Protein AF-A0A6V7VAP9-F1 (afdb_monomer)

pLDDT: mean 76.38, std 19.92, range [35.0, 96.62]

Nearest PDB structures (foldseek):
  7ov3-assembly1_A  TM=8.153E-01  e=9.912E-05  Sus scrofa
  8gh9-assembly1_C  TM=1.975E-01  e=3.359E-01  Homo sapiens
  6fqm-assembly1_D  TM=2.575E-01  e=1.112E+00  Staphylococcus aureus subsp. aureus N315
  8trc-assembly1_B  TM=2.349E-01  e=4.737E+00  Rattus norvegicus

Solvent-accessible surface area (backbone atoms only — not comparable to full-atom values): 9414 Å² total; per-residue (Å²): 133,91,82,64,96,55,54,70,58,54,51,49,53,50,48,51,49,51,53,50,50,49,52,50,54,51,51,58,71,65,63,83,68,85,91,71,86,81,81,86,83,80,88,80,84,86,69,96,69,88,44,59,47,82,47,58,72,58,18,39,33,61,42,57,49,99,88,67,46,79,75,47,62,34,51,31,74,66,46,41,53,50,35,53,50,52,57,59,36,54,70,68,35,67,56,99,85,41,65,34,64,59,68,34,33,42,34,66,12,25,68,30,38,70,84,28,81,48,91,89,49,37,71,58,47,44,49,41,24,49,43,65,43,46,58,86,63,84,60,46,37,46,35,44,56,23,79,42,32,78,88,59,85,57,78,50,78,97

Mean predicted aligned error: 12.19 Å

Secondary structure (DSSP, 8-state):
----TTHHHHHHHHHHHHHHHHHHHHHHHS-SS-S---------SS-S---EEEE-----EEEE-TTS-EEEEE--HHHHHHHHHHHHHTTT-EETTEEP---EEEE-S--STTT---TTTHHHHIIIIIIHHHTTS--EEEE---GGGTT-----B-

Sequence (158 aa):
MLYYPNWHVVAKYLFKLVLFATMIALTSSFYQDNGNRVHFTYDYEDSTSLDFYLVGDIGGMEILDEQKNPINHAPSKGQMMVAERMKELIGNTKLFGEKFFPEFVLSLGDNFYDSGISLKDADERFLKTFYKAYGGIGLQWITLAGNSLLNIMYIVTI

Radius of gyration: 18.88 Å; Cα contacts (8 Å, |Δi|>4): 195; chains: 1; bounding box: 50×40×45 Å

InterPro domains:
  IPR029052 Metallo-dependent phosphatase-like [G3DSA:3.60.21.10] (45-148)
  IPR029052 Metallo-dependent phosphatase-like [SSF56300] (52-147)

Foldseek 3Di:
DDDDVCVVVVVVVVVVVVVVVVVVVVVVVVVPDDDDDDDDDDDPPPDPDAAEAEEELQAADFDADPVRHGDAGAHHPVLLVVQVVLQCQAQNPDDPNHRHHHQAYEYPENNHPDQADDPVCNVVSCVHRVCVRHVPVPHWYFYFHDPNNVPDTDRDGD

Structure (mmCIF, N/CA/C/O backbone):
data_AF-A0A6V7VAP9-F1
#
_entry.id   AF-A0A6V7VAP9-F1
#
loop_
_atom_site.group_PDB
_atom_site.id
_atom_site.type_symbol
_atom_site.label_atom_id
_atom_site.label_alt_id
_atom_site.label_comp_id
_atom_site.label_asym_id
_atom_site.label_entity_id
_atom_site.label_seq_id
_atom_site.pdbx_PDB_ins_code
_atom_site.Cartn_x
_atom_site.Cartn_y
_atom_site.Cartn_z
_atom_site.occupancy
_atom_site.B_iso_or_equiv
_atom_site.auth_seq_id
_atom_site.auth_comp_id
_atom_site.auth_asym_id
_atom_site.auth_atom_id
_atom_site.pdbx_PDB_model_num
ATOM 1 N N . MET A 1 1 ? -22.438 30.169 24.813 1.00 40.62 1 MET A N 1
ATOM 2 C CA . MET A 1 1 ? -21.556 29.226 24.095 1.00 40.62 1 MET A CA 1
ATOM 3 C C . MET A 1 1 ? -22.165 27.840 24.270 1.00 40.62 1 MET A C 1
ATOM 5 O O . MET A 1 1 ? -22.176 27.343 25.386 1.00 40.62 1 MET A O 1
ATOM 9 N N . LEU A 1 2 ? -22.823 27.301 23.239 1.00 41.75 2 LEU A N 1
ATOM 10 C CA . LEU A 1 2 ? -23.505 26.002 23.311 1.00 41.75 2 LEU A CA 1
ATOM 11 C C . LEU A 1 2 ? -22.454 24.892 23.218 1.00 41.75 2 LEU A C 1
ATOM 13 O O . LEU A 1 2 ? -21.896 24.651 22.152 1.00 41.75 2 LEU A O 1
ATOM 17 N N . TYR A 1 3 ? -22.151 24.264 24.349 1.00 43.12 3 TYR A N 1
ATOM 18 C CA . TYR A 1 3 ? -21.275 23.101 24.414 1.00 43.12 3 TYR A CA 1
ATOM 19 C C . TYR A 1 3 ? -22.106 21.865 24.060 1.00 43.12 3 TYR A C 1
ATOM 21 O O . TYR A 1 3 ? -23.008 21.499 24.809 1.00 43.12 3 TYR A O 1
ATOM 29 N N . TYR A 1 4 ? -21.846 21.257 22.901 1.00 59.25 4 TYR A N 1
ATOM 30 C CA . TYR A 1 4 ? -22.453 19.984 22.512 1.00 59.25 4 TYR A CA 1
ATOM 31 C C . TYR A 1 4 ? -21.514 18.846 22.938 1.00 59.25 4 TYR A C 1
ATOM 33 O O . TYR A 1 4 ? -20.524 18.594 22.247 1.00 59.25 4 TYR A O 1
ATOM 41 N N . PRO A 1 5 ? -21.798 18.138 24.048 1.00 59.00 5 PRO A N 1
ATOM 42 C CA . PRO A 1 5 ? -20.878 17.151 24.623 1.00 59.00 5 PRO A CA 1
ATOM 43 C C . PRO A 1 5 ? -20.611 15.937 23.715 1.00 59.00 5 PRO A C 1
ATOM 45 O O . PRO A 1 5 ? -19.669 15.195 23.958 1.00 59.00 5 PRO A O 1
ATOM 48 N N . ASN A 1 6 ? -21.382 15.766 22.635 1.00 67.62 6 ASN A N 1
ATOM 49 C CA . ASN A 1 6 ? -21.315 14.604 21.744 1.00 67.62 6 ASN A CA 1
ATOM 50 C C . ASN A 1 6 ? -20.927 14.953 20.296 1.00 67.62 6 ASN A C 1
ATOM 52 O O . ASN A 1 6 ? -21.224 14.189 19.379 1.00 67.62 6 ASN A O 1
ATOM 56 N N . TRP A 1 7 ? -20.276 16.096 20.048 1.00 71.31 7 TRP A N 1
ATOM 57 C CA . TRP A 1 7 ? -19.916 16.504 18.680 1.00 71.31 7 TRP A CA 1
ATOM 58 C C . TRP A 1 7 ? -19.034 15.470 17.957 1.00 71.31 7 TRP A C 1
ATOM 60 O O . TRP A 1 7 ? -19.193 15.265 16.757 1.00 71.31 7 TRP A O 1
ATOM 70 N N . HIS A 1 8 ? -18.181 14.752 18.691 1.00 58.56 8 HIS A N 1
ATOM 71 C CA . HIS A 1 8 ? -17.369 13.652 18.165 1.00 58.56 8 HIS A CA 1
ATOM 72 C C . HIS A 1 8 ? -18.218 12.504 17.598 1.00 58.56 8 HIS A C 1
ATOM 74 O O . HIS A 1 8 ? -17.856 11.899 16.592 1.00 58.56 8 HIS A O 1
ATOM 80 N N . VAL A 1 9 ? -19.373 12.227 18.211 1.00 69.06 9 VAL A N 1
ATOM 81 C CA . VAL A 1 9 ? -20.314 11.192 17.759 1.00 69.06 9 VAL A CA 1
ATOM 82 C C . VAL A 1 9 ? -20.988 11.629 16.459 1.00 69.06 9 VAL A C 1
ATOM 84 O O . VAL A 1 9 ? -21.051 10.861 15.505 1.00 69.06 9 VAL A O 1
ATOM 87 N N . VAL A 1 10 ? -21.428 12.888 16.385 1.00 70.81 10 VAL A N 1
ATOM 88 C CA . VAL A 1 10 ? -22.030 13.457 15.168 1.00 70.81 10 VAL A CA 1
ATOM 89 C C . VAL A 1 10 ? -21.016 13.502 14.026 1.00 70.81 10 VAL A C 1
ATOM 91 O O . VAL A 1 10 ? -21.329 13.070 12.922 1.00 70.81 10 VAL A O 1
ATOM 94 N N . ALA A 1 11 ? -19.787 13.950 14.293 1.00 68.62 11 ALA A N 1
ATOM 95 C CA . ALA A 1 11 ? -18.707 13.962 13.311 1.00 68.62 11 ALA A CA 1
ATOM 96 C C . ALA A 1 11 ? -18.370 12.547 12.814 1.00 68.62 11 ALA A C 1
ATOM 98 O O . ALA A 1 11 ? -18.179 12.360 11.617 1.00 68.62 11 ALA A O 1
ATOM 99 N N . LYS A 1 12 ? -18.376 11.540 13.699 1.00 67.94 12 LYS A N 1
ATOM 100 C CA . LYS A 1 12 ? -18.188 10.126 13.339 1.00 67.94 12 LYS A CA 1
ATOM 101 C C . LYS A 1 12 ? -19.267 9.640 12.375 1.00 67.94 12 LYS A C 1
ATOM 103 O O . LYS A 1 12 ? -18.936 9.076 11.337 1.00 67.94 12 LYS A O 1
ATOM 108 N N . TYR A 1 13 ? -20.543 9.849 12.694 1.00 73.69 13 TYR A N 1
ATOM 109 C CA . TYR A 1 13 ? -21.633 9.404 11.822 1.00 73.69 13 TYR A CA 1
ATOM 110 C C . TYR A 1 13 ? -21.695 10.194 10.518 1.00 73.69 13 TYR A C 1
ATOM 112 O O . TYR A 1 13 ? -21.958 9.605 9.477 1.00 73.69 13 TYR A O 1
ATOM 120 N N . LEU A 1 14 ? -21.388 11.493 10.546 1.00 72.94 14 LEU A N 1
ATOM 121 C CA . LEU A 1 14 ? -21.304 12.310 9.340 1.00 72.94 14 LEU A CA 1
ATOM 122 C C . LEU A 1 14 ? -20.147 11.860 8.446 1.00 72.94 14 LEU A C 1
ATOM 124 O O . LEU A 1 14 ? -20.334 11.728 7.246 1.00 72.94 14 LEU A O 1
ATOM 128 N N . PHE A 1 15 ? -18.977 11.568 9.016 1.00 74.69 15 PHE A N 1
ATOM 129 C CA . PHE A 1 15 ? -17.844 11.039 8.263 1.00 74.69 15 PHE A CA 1
ATOM 130 C C . PHE A 1 15 ? -18.167 9.669 7.668 1.00 74.69 15 PHE A C 1
ATOM 132 O O . PHE A 1 15 ? -17.957 9.474 6.478 1.00 74.69 15 PHE A O 1
ATOM 139 N N . LYS A 1 16 ? -18.769 8.756 8.445 1.00 70.56 16 LYS A N 1
ATOM 140 C CA . LYS A 1 16 ? -19.253 7.462 7.936 1.00 70.56 16 LYS A CA 1
ATOM 141 C C . LYS A 1 16 ? -20.269 7.633 6.810 1.00 70.56 16 LYS A C 1
ATOM 143 O O . LYS A 1 16 ? -20.163 6.951 5.802 1.00 70.56 16 LYS A O 1
ATOM 148 N N . LEU A 1 17 ? -21.216 8.561 6.956 1.00 71.44 17 LEU A N 1
ATOM 149 C CA . LEU A 1 17 ? -22.221 8.861 5.940 1.00 71.44 17 LEU A CA 1
ATOM 150 C C . LEU A 1 17 ? -21.585 9.431 4.673 1.00 71.44 17 LEU A C 1
ATOM 152 O O . LEU A 1 17 ? -21.951 9.016 3.583 1.00 71.44 17 LEU A O 1
ATOM 156 N N . VAL A 1 18 ? -20.638 10.362 4.806 1.00 75.06 18 VAL A N 1
ATOM 157 C CA . VAL A 1 18 ? -19.925 10.953 3.670 1.00 75.06 18 VAL A CA 1
ATOM 158 C C . VAL A 1 18 ? -19.082 9.896 2.972 1.00 75.06 18 VAL A C 1
ATOM 160 O O . VAL A 1 18 ? -19.150 9.818 1.755 1.00 75.06 18 VAL A O 1
ATOM 163 N N . LEU A 1 19 ? -18.357 9.056 3.717 1.00 68.19 19 LEU A N 1
ATOM 164 C CA . LEU A 1 19 ? -17.547 7.967 3.169 1.00 68.19 19 LEU A CA 1
ATOM 165 C C . LEU A 1 19 ? -18.423 6.924 2.460 1.00 68.19 19 LEU A C 1
ATOM 167 O O . LEU A 1 19 ? -18.121 6.492 1.356 1.00 68.19 19 LEU A O 1
ATOM 171 N N . PHE A 1 20 ? -19.555 6.565 3.063 1.00 70.81 20 PHE A N 1
ATOM 172 C CA . PHE A 1 20 ? -20.535 5.664 2.467 1.00 70.81 20 PHE A CA 1
ATOM 173 C C . PHE A 1 20 ? -21.173 6.270 1.211 1.00 70.81 20 PHE A C 1
ATOM 175 O O . PHE A 1 20 ? -21.272 5.608 0.182 1.00 70.81 20 PHE A O 1
ATOM 182 N N . ALA A 1 21 ? -21.552 7.549 1.255 1.00 68.62 21 ALA A 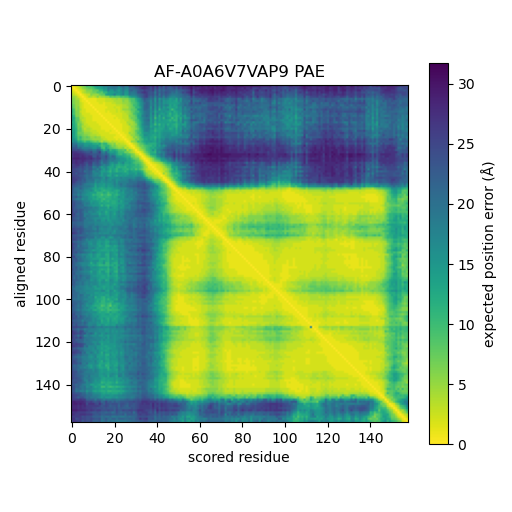N 1
ATOM 183 C CA . ALA A 1 21 ? -22.133 8.260 0.122 1.00 68.62 21 ALA A CA 1
ATOM 184 C C . ALA A 1 21 ? -21.128 8.440 -1.022 1.00 68.62 21 ALA A C 1
ATOM 186 O O . ALA A 1 21 ? -21.508 8.276 -2.179 1.00 68.62 21 ALA A O 1
ATOM 187 N N . THR A 1 22 ? -19.853 8.724 -0.735 1.00 66.50 22 THR A N 1
ATOM 188 C CA . THR A 1 22 ? -18.808 8.770 -1.765 1.00 66.50 22 THR A CA 1
ATOM 189 C C . THR A 1 22 ? -18.535 7.385 -2.332 1.00 66.50 22 THR A C 1
ATOM 191 O O . THR A 1 22 ? -18.432 7.264 -3.547 1.00 66.50 22 THR A O 1
ATOM 194 N N . MET A 1 23 ? -18.519 6.325 -1.520 1.00 61.28 23 MET A N 1
ATOM 195 C CA . MET A 1 23 ? -18.411 4.954 -2.030 1.00 61.28 23 MET A CA 1
ATOM 196 C C . MET A 1 23 ? -19.610 4.542 -2.900 1.00 61.28 23 MET A C 1
ATOM 198 O O . MET A 1 23 ? -19.413 3.910 -3.938 1.00 61.28 23 MET A O 1
ATOM 202 N N . ILE A 1 24 ? -20.841 4.939 -2.560 1.00 60.59 24 ILE A N 1
ATOM 203 C CA . ILE A 1 24 ? -22.026 4.725 -3.413 1.00 60.59 24 ILE A CA 1
ATOM 204 C C . ILE A 1 24 ? -21.941 5.550 -4.700 1.00 60.59 24 ILE A C 1
ATOM 206 O O . ILE A 1 24 ? -22.240 5.052 -5.784 1.00 60.59 24 ILE A O 1
ATOM 210 N N . ALA A 1 25 ? -21.535 6.814 -4.612 1.00 54.69 25 ALA A N 1
ATOM 211 C CA . ALA A 1 25 ? -21.394 7.677 -5.782 1.00 54.69 25 ALA A CA 1
ATOM 212 C C . ALA A 1 25 ? -20.326 7.134 -6.746 1.00 54.69 25 ALA A C 1
ATOM 214 O O . ALA A 1 25 ? -20.533 7.098 -7.957 1.00 54.69 25 ALA A O 1
ATOM 215 N N . LEU A 1 26 ? -19.216 6.625 -6.206 1.00 50.41 26 LEU A N 1
ATOM 216 C CA . LEU A 1 26 ? -18.162 5.988 -6.986 1.00 50.41 26 LEU A CA 1
ATOM 217 C C . LEU A 1 26 ? -18.660 4.674 -7.599 1.00 50.41 26 LEU A C 1
ATOM 219 O O . LEU A 1 26 ? -18.566 4.506 -8.810 1.00 50.41 26 LEU A O 1
ATOM 223 N N . THR A 1 27 ? -19.289 3.781 -6.831 1.00 47.56 27 THR A N 1
ATOM 224 C CA . THR A 1 27 ? -19.812 2.506 -7.367 1.00 47.56 27 THR A CA 1
ATOM 225 C C . THR A 1 27 ? -20.944 2.688 -8.381 1.00 47.56 27 THR A C 1
ATOM 227 O O . THR A 1 27 ? -20.993 1.950 -9.359 1.00 47.56 27 THR A O 1
ATOM 230 N N . SER A 1 28 ? -21.807 3.696 -8.227 1.00 44.72 28 SER A N 1
ATOM 231 C CA . SER A 1 28 ? -22.855 4.021 -9.211 1.00 44.72 28 SER A CA 1
ATOM 232 C C . SER A 1 28 ? -22.293 4.589 -10.517 1.00 44.72 28 SER A C 1
ATOM 234 O O . SER A 1 28 ? -22.860 4.330 -11.576 1.00 44.72 28 SER A O 1
ATOM 236 N N . SER A 1 29 ? -21.141 5.270 -10.478 1.00 44.38 29 SER A N 1
ATOM 237 C CA . SER A 1 29 ? -20.413 5.677 -11.689 1.00 44.38 29 SER A CA 1
ATOM 238 C C . SER A 1 29 ? -19.721 4.511 -12.414 1.00 44.38 29 SER A C 1
ATOM 240 O O . SER A 1 29 ? -19.558 4.570 -13.630 1.00 44.38 29 SER A O 1
ATOM 242 N N . PHE A 1 30 ? -19.411 3.414 -11.709 1.00 42.16 30 PHE A N 1
ATOM 243 C CA . PHE A 1 30 ? -18.979 2.142 -12.312 1.00 42.16 30 PHE A CA 1
ATOM 244 C C . PHE A 1 30 ? -20.158 1.257 -12.766 1.00 42.16 30 PHE A C 1
ATOM 246 O O . PHE A 1 30 ? -19.952 0.265 -13.456 1.00 42.16 30 PHE A O 1
ATOM 253 N N . TYR A 1 31 ? -21.401 1.609 -12.410 1.00 40.94 31 TYR A N 1
ATOM 254 C CA . TYR A 1 31 ? -22.603 0.791 -12.633 1.00 40.94 31 TYR A CA 1
ATOM 255 C C . TYR A 1 31 ? -23.210 0.930 -14.045 1.00 40.94 31 TYR A C 1
ATOM 257 O O . TYR A 1 31 ? -24.298 0.422 -14.314 1.00 40.94 31 TYR A O 1
ATOM 265 N N . GLN A 1 32 ? -22.521 1.587 -14.979 1.00 42.16 32 GLN A N 1
ATOM 266 C CA . GLN A 1 32 ? -22.899 1.596 -16.396 1.00 42.16 32 GLN A CA 1
ATOM 267 C C . GLN A 1 32 ? -22.140 0.529 -17.204 1.00 42.16 32 GLN A C 1
ATOM 269 O O . GLN A 1 32 ? -21.652 0.816 -18.288 1.00 42.16 32 GLN A O 1
ATOM 274 N N . ASP A 1 33 ? -22.054 -0.714 -16.715 1.00 43.34 33 ASP A N 1
ATOM 275 C CA . ASP A 1 33 ? -21.754 -1.848 -17.600 1.00 43.34 33 ASP A CA 1
ATOM 276 C C . ASP A 1 33 ? -22.318 -3.196 -17.083 1.00 43.34 33 ASP A C 1
ATOM 278 O O . ASP A 1 33 ? -21.954 -3.703 -16.026 1.00 43.34 33 ASP A O 1
ATOM 282 N N . ASN A 1 34 ? -23.261 -3.754 -17.850 1.00 45.59 34 ASN A N 1
ATOM 283 C CA . ASN A 1 34 ? -23.645 -5.171 -17.972 1.00 45.59 34 ASN A CA 1
ATOM 284 C C . ASN A 1 34 ? -23.943 -6.047 -16.726 1.00 45.59 34 ASN A C 1
ATOM 286 O O . ASN A 1 34 ? -23.369 -7.117 -16.535 1.00 45.59 34 ASN A O 1
ATOM 290 N N . GLY A 1 35 ? -25.011 -5.718 -15.990 1.00 47.78 35 GLY A N 1
ATOM 291 C CA . GLY A 1 35 ? -26.015 -6.724 -15.580 1.00 47.78 35 GLY A CA 1
ATOM 292 C C . GLY A 1 35 ? -25.702 -7.721 -14.449 1.00 47.78 35 GLY A C 1
ATOM 293 O O . GLY A 1 35 ? -26.618 -8.432 -14.036 1.00 47.78 35 GLY A O 1
ATOM 294 N N . ASN A 1 36 ? -24.496 -7.756 -13.881 1.00 40.22 36 ASN A N 1
ATOM 295 C CA . ASN A 1 36 ? -24.183 -8.604 -12.724 1.00 40.22 36 ASN A CA 1
ATOM 296 C C . ASN A 1 36 ? -24.224 -7.790 -11.422 1.00 40.22 36 ASN A C 1
ATOM 298 O O . ASN A 1 36 ? -23.343 -6.982 -11.141 1.00 40.22 36 ASN A O 1
ATOM 302 N N . ARG A 1 37 ? -25.266 -7.998 -10.606 1.00 39.75 37 ARG A N 1
ATOM 303 C CA . ARG A 1 37 ? -25.401 -7.353 -9.291 1.00 39.75 37 ARG A CA 1
ATOM 304 C C . ARG A 1 37 ? -24.379 -7.931 -8.311 1.00 39.75 37 ARG A C 1
ATOM 306 O O . ARG A 1 37 ? -24.553 -9.049 -7.834 1.00 39.75 37 ARG A O 1
ATOM 313 N N . VAL A 1 38 ? -23.360 -7.149 -7.966 1.00 40.91 38 VAL A N 1
ATOM 314 C CA . VAL A 1 38 ? -22.523 -7.406 -6.787 1.00 40.91 38 VAL A CA 1
ATOM 315 C C . VAL A 1 38 ? -23.237 -6.810 -5.577 1.00 40.91 38 VAL A C 1
ATOM 317 O O . VAL A 1 38 ? -23.458 -5.603 -5.504 1.00 40.91 38 VAL A O 1
ATOM 320 N N . HIS A 1 39 ? -23.668 -7.670 -4.657 1.00 35.00 39 HIS A N 1
ATOM 321 C CA . HIS A 1 39 ? -24.327 -7.264 -3.422 1.00 35.00 39 HIS A CA 1
ATOM 322 C C . HIS A 1 39 ? -23.260 -7.114 -2.335 1.00 35.00 39 HIS A C 1
ATOM 324 O O . HIS A 1 39 ? -22.675 -8.105 -1.901 1.00 35.00 39 HIS A O 1
ATOM 330 N N . PHE A 1 40 ? -22.975 -5.878 -1.927 1.00 36.22 40 PHE A N 1
ATOM 331 C CA . PHE A 1 40 ? -22.095 -5.609 -0.794 1.00 36.22 40 PHE A CA 1
ATOM 332 C C . PHE A 1 40 ? -22.941 -5.578 0.478 1.00 36.22 40 PHE A C 1
ATOM 334 O O . PHE A 1 40 ? -23.663 -4.616 0.728 1.00 36.22 40 PHE A O 1
ATOM 341 N N . THR A 1 41 ? -22.866 -6.644 1.266 1.00 38.34 41 THR A N 1
ATOM 342 C CA . THR A 1 41 ? -23.400 -6.681 2.632 1.00 38.34 41 THR A CA 1
ATOM 343 C C . THR A 1 41 ? -22.237 -6.413 3.579 1.00 38.34 41 THR A C 1
ATOM 345 O O . THR A 1 41 ? -21.295 -7.199 3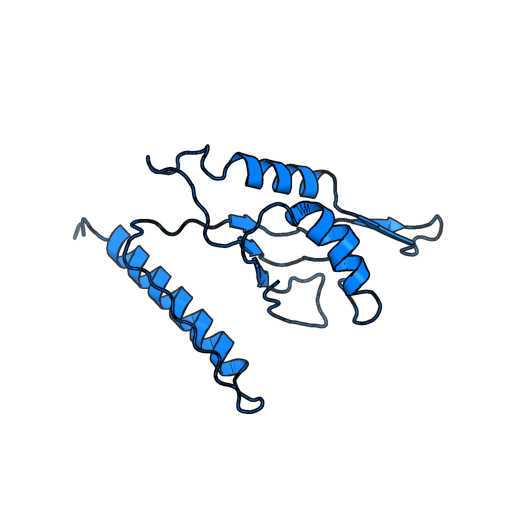.615 1.00 38.34 41 THR A O 1
ATOM 348 N N . TYR A 1 42 ? -22.284 -5.296 4.302 1.00 45.44 42 TYR A N 1
ATOM 349 C CA . TYR A 1 42 ? -21.346 -4.987 5.382 1.00 45.44 42 TYR A CA 1
ATOM 350 C C . TYR A 1 42 ? -22.113 -5.031 6.703 1.00 45.44 42 TYR A C 1
ATOM 352 O O . TYR A 1 42 ? -22.944 -4.159 6.957 1.00 45.44 42 TYR A O 1
ATOM 360 N N . ASP A 1 43 ? -21.840 -6.047 7.523 1.00 38.50 43 ASP A N 1
ATOM 361 C CA . ASP A 1 43 ? -22.339 -6.134 8.898 1.00 38.50 43 ASP A CA 1
ATOM 362 C C . ASP A 1 43 ? -21.477 -5.243 9.792 1.00 38.50 43 ASP A C 1
ATOM 364 O O . ASP A 1 43 ? -20.359 -5.590 10.168 1.00 38.50 43 ASP A O 1
ATOM 368 N N . TYR A 1 44 ? -21.992 -4.055 10.103 1.00 45.94 44 TYR A N 1
ATOM 369 C CA . T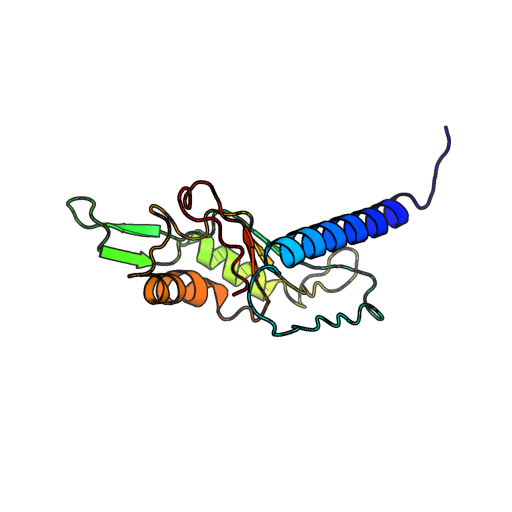YR A 1 44 ? -21.347 -3.081 10.984 1.00 45.94 44 TYR A CA 1
ATOM 370 C C . TYR A 1 44 ? -21.980 -3.119 12.386 1.00 45.94 44 TYR A C 1
ATOM 372 O O . TYR A 1 44 ? -22.290 -2.071 12.951 1.00 45.94 44 TYR A O 1
ATOM 380 N N . GLU A 1 45 ? -22.261 -4.305 12.933 1.00 49.56 45 GLU A N 1
ATOM 381 C CA . GLU A 1 45 ? -23.031 -4.398 14.187 1.00 49.56 45 GLU A CA 1
ATOM 382 C C . GLU A 1 45 ? -22.172 -4.438 15.465 1.00 49.56 45 GLU A C 1
ATOM 384 O O . GLU A 1 45 ? -22.637 -3.951 16.493 1.00 49.56 45 GLU A O 1
ATOM 389 N N . ASP A 1 46 ? -20.893 -4.841 15.413 1.00 52.97 46 ASP A N 1
ATOM 390 C CA . ASP A 1 46 ? -20.128 -5.111 16.650 1.00 52.97 46 ASP A CA 1
ATOM 391 C C . ASP A 1 46 ? -18.906 -4.207 16.926 1.00 52.97 46 ASP A C 1
ATOM 393 O O . ASP A 1 46 ? -18.312 -4.298 18.003 1.00 52.97 46 ASP A O 1
ATOM 397 N N . SER A 1 47 ? -18.520 -3.300 16.016 1.00 55.44 47 SER A N 1
ATOM 398 C CA . SER A 1 47 ? -17.322 -2.456 16.203 1.00 55.44 47 SER A CA 1
ATOM 399 C C . SER A 1 47 ? -17.630 -1.011 16.631 1.00 55.44 47 SER A C 1
ATOM 401 O O . SER A 1 47 ? -18.298 -0.237 15.932 1.00 55.44 47 SER A O 1
ATOM 403 N N . THR A 1 48 ? -17.074 -0.591 17.773 1.00 68.75 48 THR A N 1
ATOM 404 C CA . THR A 1 48 ? -17.098 0.802 18.254 1.00 68.75 48 THR A CA 1
ATOM 405 C C . THR A 1 48 ? -16.144 1.718 17.485 1.00 68.75 48 THR A C 1
ATOM 407 O O . THR A 1 48 ? -16.322 2.942 17.539 1.00 68.75 48 THR A O 1
ATOM 410 N N . SER A 1 49 ? -15.196 1.180 16.720 1.00 75.12 49 SER A N 1
ATOM 411 C CA . SER A 1 49 ? -14.125 1.908 16.028 1.00 75.12 49 SER A CA 1
ATOM 412 C C . SER A 1 49 ? -14.053 1.537 14.537 1.00 75.12 49 SER A C 1
ATOM 414 O O . SER A 1 49 ? -14.576 0.519 14.101 1.00 75.12 49 SER A O 1
ATOM 416 N N . LEU A 1 50 ? -13.509 2.441 13.719 1.00 83.69 50 LEU A N 1
ATOM 417 C CA . LEU A 1 50 ? -13.173 2.170 12.320 1.00 83.69 50 LEU A CA 1
ATOM 418 C C . LEU A 1 50 ? -11.668 2.346 12.214 1.00 83.69 50 LEU A C 1
ATOM 420 O O . LEU A 1 50 ? -11.185 3.481 12.213 1.00 83.69 50 LEU A O 1
ATOM 424 N N . ASP A 1 51 ? -10.959 1.233 12.144 1.00 89.75 51 ASP A N 1
ATOM 425 C CA . ASP A 1 51 ? -9.511 1.217 12.055 1.00 89.75 51 ASP A CA 1
ATOM 426 C C . ASP A 1 51 ? -9.109 0.963 10.603 1.00 89.75 51 ASP A C 1
ATOM 428 O O . ASP A 1 51 ? -9.591 0.039 9.950 1.00 89.75 51 ASP A O 1
ATOM 432 N N . PHE A 1 52 ? -8.215 1.786 10.071 1.00 93.50 52 PHE A N 1
ATOM 433 C CA . PHE A 1 52 ? -7.667 1.599 8.733 1.00 93.50 52 PHE A CA 1
ATOM 434 C C . PHE A 1 52 ? -6.282 2.231 8.644 1.00 93.50 52 PHE A C 1
ATOM 436 O O . PHE A 1 52 ? -5.918 3.100 9.441 1.00 93.50 52 PHE A O 1
ATOM 443 N N . TYR A 1 53 ? -5.504 1.802 7.657 1.00 95.38 53 TYR A N 1
ATOM 444 C CA . TYR A 1 53 ? -4.273 2.495 7.295 1.00 95.38 53 TYR A CA 1
ATOM 445 C C . TYR A 1 53 ? -4.540 3.561 6.244 1.00 95.38 53 TYR A C 1
ATOM 447 O O . TYR A 1 53 ? -5.251 3.308 5.277 1.00 95.38 53 TYR A O 1
ATOM 455 N N . LEU A 1 54 ? -3.901 4.718 6.394 1.00 94.94 54 LEU A N 1
ATOM 456 C CA . LEU A 1 54 ? -3.811 5.735 5.355 1.00 94.94 54 LEU A CA 1
ATOM 457 C C . LEU A 1 54 ? -2.355 5.838 4.908 1.00 94.94 54 LEU A C 1
ATOM 459 O O . LEU A 1 54 ? -1.493 6.203 5.708 1.00 94.94 54 LEU A O 1
ATOM 463 N N . VAL A 1 55 ? -2.079 5.485 3.656 1.00 93.81 55 VAL A N 1
ATOM 464 C CA . VAL A 1 55 ? -0.725 5.486 3.082 1.00 93.81 55 VAL A CA 1
ATOM 465 C C . VAL A 1 55 ? -0.724 6.201 1.736 1.00 93.81 55 VAL A C 1
ATOM 467 O O . VAL A 1 55 ? -1.760 6.326 1.096 1.00 93.81 55 VAL A O 1
ATOM 470 N N . GLY A 1 56 ? 0.430 6.685 1.300 1.00 91.94 56 GLY A N 1
ATOM 471 C CA . GLY A 1 56 ? 0.628 7.317 -0.002 1.00 91.94 56 GLY A CA 1
ATOM 472 C C . GLY A 1 56 ? 2.076 7.146 -0.436 1.00 91.94 56 GLY A C 1
ATOM 473 O O . GLY A 1 56 ? 2.900 6.698 0.368 1.00 91.94 56 GLY A O 1
ATOM 474 N N . ASP A 1 57 ? 2.364 7.457 -1.699 1.00 91.00 57 ASP A N 1
ATOM 475 C CA . ASP A 1 57 ? 3.723 7.423 -2.254 1.00 91.00 57 ASP A CA 1
ATOM 476 C C . ASP A 1 57 ? 4.381 6.037 -2.095 1.00 91.00 57 ASP A C 1
ATOM 478 O O . ASP A 1 57 ? 5.563 5.882 -1.776 1.00 91.00 57 ASP A O 1
ATOM 482 N N . ILE A 1 58 ? 3.580 4.988 -2.302 1.00 92.12 58 ILE A N 1
ATOM 483 C CA . ILE A 1 58 ? 3.975 3.583 -2.124 1.00 92.12 58 ILE A CA 1
ATOM 484 C C . ILE A 1 58 ? 4.520 2.953 -3.414 1.00 92.12 58 ILE A C 1
ATOM 486 O O . ILE A 1 58 ? 4.566 1.731 -3.544 1.00 92.12 58 ILE A O 1
ATOM 490 N N . GLY A 1 59 ? 4.932 3.773 -4.379 1.00 91.25 59 GLY A N 1
ATOM 491 C CA . GLY A 1 59 ? 5.237 3.349 -5.742 1.00 91.25 59 GLY A CA 1
ATOM 492 C C . GLY A 1 59 ? 6.497 2.521 -5.945 1.00 91.25 59 GLY A C 1
ATOM 493 O O . GLY A 1 59 ? 6.761 2.085 -7.067 1.00 91.25 59 GLY A O 1
ATOM 494 N N . GLY A 1 60 ? 7.261 2.278 -4.883 1.00 92.94 60 GLY A N 1
ATOM 495 C CA . GLY A 1 60 ? 8.545 1.595 -4.961 1.00 92.94 60 GLY A CA 1
ATOM 496 C C . GLY A 1 60 ? 9.575 2.428 -5.710 1.00 92.94 60 GLY A C 1
ATOM 497 O O . GLY A 1 60 ? 9.646 3.640 -5.528 1.00 92.94 60 GLY A O 1
ATOM 498 N N . MET A 1 61 ? 10.415 1.764 -6.498 1.00 91.44 61 MET A N 1
ATOM 499 C CA . MET A 1 61 ? 11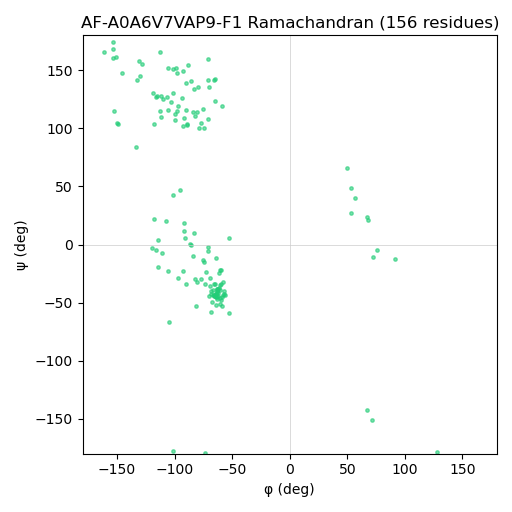.422 2.421 -7.323 1.00 91.44 61 MET A CA 1
ATOM 500 C C . MET A 1 61 ? 11.639 1.687 -8.646 1.00 91.44 61 MET A C 1
ATOM 502 O O . MET A 1 61 ? 11.571 0.452 -8.707 1.00 91.44 61 MET A O 1
ATOM 506 N N . GLU A 1 62 ? 11.957 2.451 -9.689 1.00 88.19 62 GLU A N 1
ATOM 507 C CA . GLU A 1 62 ? 12.514 1.920 -10.931 1.00 88.19 62 GLU A CA 1
ATOM 508 C C . GLU A 1 62 ? 14.023 1.733 -10.773 1.00 88.19 62 GLU A C 1
ATOM 510 O O . GLU A 1 62 ? 14.742 2.590 -10.256 1.00 88.19 62 GLU A O 1
ATOM 515 N N . ILE A 1 63 ? 14.510 0.580 -11.207 1.00 87.12 63 ILE A N 1
ATOM 516 C CA . ILE A 1 63 ? 15.933 0.299 -11.327 1.00 87.12 63 ILE A CA 1
ATOM 517 C C . ILE A 1 63 ? 16.280 0.551 -12.784 1.00 87.12 63 ILE A C 1
ATOM 519 O O . ILE A 1 63 ? 15.727 -0.099 -13.674 1.00 87.12 63 ILE A O 1
ATOM 523 N N . LEU A 1 64 ? 17.179 1.504 -13.006 1.00 88.06 64 LEU A N 1
ATOM 524 C CA . LEU A 1 64 ? 17.572 1.944 -14.335 1.00 88.06 64 LEU A CA 1
ATOM 525 C C . LEU A 1 64 ? 18.920 1.339 -14.748 1.00 88.06 64 LEU A C 1
ATOM 527 O O . LEU A 1 64 ? 19.768 1.064 -13.895 1.00 88.06 64 LEU A O 1
ATOM 531 N N . ASP A 1 65 ? 19.121 1.157 -16.050 1.00 89.81 65 ASP A N 1
ATOM 532 C CA . ASP A 1 65 ? 20.442 0.895 -16.625 1.00 89.81 65 ASP A CA 1
ATOM 533 C C . ASP A 1 65 ? 21.324 2.163 -16.650 1.00 89.81 65 ASP A C 1
ATOM 535 O O . ASP A 1 65 ? 20.928 3.252 -16.223 1.00 89.81 65 ASP A O 1
ATOM 539 N N . GLU A 1 66 ? 22.547 2.035 -17.169 1.00 92.00 66 GLU A N 1
ATOM 540 C CA . GLU A 1 66 ? 23.493 3.153 -17.308 1.00 92.00 66 GLU A CA 1
ATOM 541 C C . GLU A 1 66 ? 22.973 4.274 -18.226 1.00 92.00 66 GLU A C 1
ATOM 543 O O . GLU A 1 66 ? 23.376 5.431 -18.094 1.00 92.00 66 GLU A O 1
ATOM 548 N N . GLN A 1 67 ? 22.063 3.948 -19.146 1.00 90.31 67 GLN A N 1
ATOM 549 C CA . GLN A 1 67 ? 21.425 4.875 -20.077 1.00 90.31 67 GLN A CA 1
ATOM 550 C C . GLN A 1 67 ? 20.116 5.461 -19.523 1.00 90.31 67 GLN A C 1
ATOM 552 O O . GLN A 1 67 ? 19.463 6.240 -20.216 1.00 90.31 67 GLN A O 1
ATOM 557 N N . LYS A 1 68 ? 19.778 5.164 -18.259 1.00 84.25 68 LYS A N 1
ATOM 558 C CA . LYS A 1 68 ? 18.554 5.579 -17.560 1.00 84.25 68 LYS A CA 1
ATOM 559 C C . LYS A 1 68 ? 17.264 4.952 -18.103 1.00 84.25 68 LYS A C 1
ATOM 561 O O . LYS A 1 68 ? 16.192 5.517 -17.896 1.00 84.25 68 LYS A O 1
ATOM 566 N N . ASN A 1 69 ? 17.334 3.798 -18.761 1.00 84.12 69 ASN A N 1
ATOM 567 C CA . ASN A 1 69 ? 16.138 3.043 -19.131 1.00 84.12 69 ASN A CA 1
ATOM 568 C C . ASN A 1 69 ? 15.704 2.128 -17.977 1.00 84.12 69 ASN A C 1
ATOM 570 O O . ASN A 1 69 ? 16.569 1.503 -17.355 1.00 84.12 69 ASN A O 1
ATOM 574 N N . PRO A 1 70 ? 14.395 1.984 -17.703 1.00 81.88 70 PRO A N 1
ATOM 575 C CA . PRO A 1 70 ? 13.905 1.051 -16.694 1.00 81.88 70 PRO A CA 1
ATOM 576 C C . PRO A 1 70 ? 14.202 -0.393 -17.098 1.00 81.88 70 PRO A C 1
ATOM 578 O O . PRO A 1 70 ? 13.785 -0.849 -18.161 1.00 81.88 70 PRO A O 1
ATOM 581 N N . ILE A 1 71 ? 14.913 -1.121 -16.237 1.00 86.94 71 ILE A N 1
ATOM 582 C CA . ILE A 1 71 ? 15.229 -2.544 -16.437 1.00 86.94 71 ILE A CA 1
ATOM 583 C C . ILE A 1 71 ? 14.571 -3.447 -15.398 1.00 86.94 71 ILE A C 1
ATOM 585 O O . ILE A 1 71 ? 14.479 -4.658 -15.599 1.00 86.94 71 ILE A O 1
ATOM 589 N N . ASN A 1 72 ? 14.146 -2.893 -14.261 1.00 88.50 72 ASN A N 1
ATOM 590 C CA . ASN A 1 72 ? 13.468 -3.649 -13.219 1.00 88.50 72 ASN A CA 1
ATOM 591 C C . ASN A 1 72 ? 12.695 -2.718 -12.278 1.00 88.50 72 ASN A C 1
ATOM 593 O O . ASN A 1 72 ? 12.951 -1.518 -12.218 1.00 88.50 72 ASN A O 1
ATOM 597 N N . HIS A 1 73 ? 11.805 -3.298 -11.480 1.00 90.69 73 HIS A N 1
ATOM 598 C CA . HIS A 1 73 ? 11.076 -2.592 -10.433 1.00 90.69 73 HIS A CA 1
ATOM 599 C C . HIS A 1 73 ? 11.181 -3.360 -9.126 1.00 90.69 73 HIS A C 1
ATOM 601 O O . HIS A 1 73 ? 11.232 -4.595 -9.106 1.00 90.69 73 HIS A O 1
ATOM 607 N N . ALA A 1 74 ? 11.249 -2.624 -8.026 1.00 94.50 74 ALA A N 1
ATOM 608 C CA . ALA A 1 74 ? 11.331 -3.213 -6.705 1.00 94.50 74 ALA A CA 1
ATOM 609 C C . ALA A 1 74 ? 10.708 -2.288 -5.660 1.00 94.50 74 ALA A C 1
ATOM 611 O O . ALA A 1 74 ? 10.603 -1.078 -5.881 1.00 94.50 74 ALA A O 1
ATOM 612 N N . PRO A 1 75 ? 10.353 -2.826 -4.485 1.00 95.69 75 PRO A N 1
ATOM 613 C CA . PRO A 1 75 ? 9.967 -1.994 -3.376 1.00 95.69 75 PRO A CA 1
ATOM 614 C C . PRO A 1 75 ? 11.158 -1.169 -2.910 1.00 95.69 75 PRO A C 1
ATOM 616 O O . PRO A 1 75 ? 12.284 -1.674 -2.834 1.00 95.69 75 PRO A O 1
ATOM 619 N N . SER A 1 76 ? 10.912 0.084 -2.542 1.00 94.31 76 SER A N 1
ATOM 620 C CA . SER A 1 76 ? 11.947 0.891 -1.903 1.00 94.31 76 SER A CA 1
ATOM 621 C C . SER A 1 76 ? 12.201 0.389 -0.476 1.00 94.31 76 SER A C 1
ATOM 623 O O . SER A 1 76 ? 11.352 -0.255 0.150 1.00 94.31 76 SER A O 1
ATOM 625 N N . LYS A 1 77 ? 13.362 0.723 0.099 1.00 93.94 77 LYS A N 1
ATOM 626 C CA . LYS A 1 77 ? 13.640 0.415 1.513 1.00 93.94 77 LYS A CA 1
ATOM 627 C C . LYS A 1 77 ? 12.580 1.023 2.442 1.00 93.94 77 LYS A C 1
ATOM 629 O O . LYS A 1 77 ? 12.160 0.366 3.389 1.00 93.94 77 LYS A O 1
ATOM 634 N N . GLY A 1 78 ? 12.138 2.250 2.155 1.00 92.56 78 GLY A N 1
ATOM 635 C CA . GLY A 1 78 ? 11.086 2.923 2.920 1.00 92.56 78 GLY A CA 1
ATOM 636 C C . GLY A 1 78 ? 9.758 2.174 2.845 1.00 92.56 78 GLY A C 1
ATOM 637 O O . GLY A 1 78 ? 9.140 1.923 3.875 1.00 92.56 78 GLY A O 1
ATOM 638 N N . GLN A 1 79 ? 9.376 1.720 1.650 1.00 94.50 79 GLN A N 1
ATOM 639 C CA . GLN A 1 79 ? 8.170 0.923 1.444 1.00 94.50 79 GLN A CA 1
ATOM 640 C C . GLN A 1 79 ? 8.192 -0.377 2.259 1.00 94.50 79 GLN A C 1
ATOM 642 O O . GLN A 1 79 ? 7.216 -0.694 2.936 1.00 94.50 79 GLN A O 1
ATOM 647 N N . MET A 1 80 ? 9.322 -1.093 2.256 1.00 96.62 80 MET A N 1
ATOM 648 C CA . MET A 1 80 ? 9.489 -2.308 3.061 1.00 96.62 80 MET A CA 1
ATOM 649 C C . MET A 1 80 ? 9.381 -2.018 4.563 1.00 96.62 80 MET A C 1
ATOM 651 O O . MET A 1 80 ? 8.724 -2.761 5.283 1.00 96.62 80 MET A O 1
ATOM 655 N N . MET A 1 81 ? 9.977 -0.921 5.042 1.00 95.81 81 MET A N 1
ATOM 656 C CA . MET A 1 81 ? 9.879 -0.521 6.451 1.00 95.81 81 MET A CA 1
ATOM 657 C C . MET A 1 81 ? 8.439 -0.191 6.859 1.00 95.81 81 MET A C 1
ATOM 659 O O . MET A 1 81 ? 8.010 -0.580 7.942 1.00 95.81 81 MET A O 1
ATOM 663 N N . VAL A 1 82 ? 7.686 0.496 5.994 1.00 95.12 82 VAL A N 1
ATOM 664 C CA . VAL A 1 82 ? 6.262 0.775 6.222 1.00 95.12 82 VAL A CA 1
ATOM 665 C C . VAL A 1 82 ? 5.465 -0.526 6.268 1.00 95.12 82 VAL A C 1
ATOM 667 O O . VAL A 1 82 ? 4.690 -0.718 7.200 1.00 95.12 82 VAL A O 1
ATOM 670 N N . ALA A 1 83 ? 5.683 -1.439 5.319 1.00 96.19 83 ALA A N 1
ATOM 671 C CA . ALA A 1 83 ? 4.975 -2.715 5.264 1.00 96.19 83 ALA A CA 1
ATOM 672 C C . ALA A 1 83 ? 5.204 -3.572 6.518 1.00 96.19 83 ALA A C 1
ATOM 674 O O . ALA A 1 83 ? 4.249 -4.089 7.099 1.00 96.19 83 ALA A O 1
ATOM 675 N N . GLU A 1 84 ? 6.454 -3.690 6.967 1.00 96.38 84 GLU A N 1
ATOM 676 C CA . GLU A 1 84 ? 6.778 -4.411 8.200 1.00 96.38 84 GLU A CA 1
ATOM 677 C C . GLU A 1 84 ? 6.155 -3.726 9.415 1.00 96.38 84 GLU A C 1
ATOM 679 O O . GLU A 1 84 ? 5.515 -4.384 10.235 1.00 96.38 84 GLU A O 1
ATOM 684 N N . ARG A 1 85 ? 6.218 -2.391 9.484 1.00 95.75 85 ARG A N 1
ATOM 685 C CA . ARG A 1 85 ? 5.592 -1.659 10.583 1.00 95.75 85 ARG A CA 1
ATOM 686 C C . ARG A 1 85 ? 4.076 -1.840 10.613 1.00 95.75 85 ARG A C 1
ATOM 688 O O . ARG A 1 85 ? 3.509 -1.953 11.695 1.00 95.75 85 ARG A O 1
ATOM 695 N N . MET A 1 86 ? 3.414 -1.887 9.459 1.00 96.31 86 MET A N 1
ATOM 696 C CA . MET A 1 86 ? 1.984 -2.184 9.389 1.00 96.31 86 MET A CA 1
ATOM 697 C C . MET A 1 86 ? 1.698 -3.555 10.016 1.00 96.31 86 MET A C 1
ATOM 699 O O . MET A 1 86 ? 0.925 -3.645 10.964 1.00 96.31 86 MET A O 1
ATOM 703 N N . LYS A 1 87 ? 2.395 -4.612 9.586 1.00 96.19 87 LYS A N 1
ATOM 704 C CA . LYS A 1 87 ? 2.213 -5.961 10.154 1.00 96.19 87 LYS A CA 1
ATOM 705 C C . LYS A 1 87 ? 2.424 -5.995 11.667 1.00 96.19 87 LYS A C 1
ATOM 707 O O . LYS A 1 87 ? 1.637 -6.605 12.382 1.00 96.19 87 LYS A O 1
ATOM 712 N N . GLU A 1 88 ? 3.460 -5.319 12.158 1.00 95.38 88 GLU A N 1
ATOM 713 C CA . GLU A 1 88 ? 3.760 -5.263 13.589 1.00 95.38 88 GLU A CA 1
ATOM 714 C C . GLU A 1 88 ? 2.646 -4.617 14.414 1.00 95.38 88 GLU A C 1
ATOM 716 O O . GLU A 1 88 ? 2.416 -5.029 15.548 1.00 95.38 88 GLU A O 1
ATOM 721 N N . LEU A 1 89 ? 1.983 -3.582 13.893 1.00 94.69 89 LEU A N 1
ATOM 722 C CA . LEU A 1 89 ? 0.991 -2.811 14.643 1.00 94.69 89 LEU A CA 1
ATOM 723 C C . LEU A 1 89 ? -0.325 -3.581 14.839 1.00 94.69 89 LEU A C 1
ATOM 725 O O . LEU A 1 89 ? -0.955 -3.422 15.889 1.00 94.69 89 LEU A O 1
ATOM 729 N N . ILE A 1 90 ? -0.718 -4.410 13.866 1.00 94.50 90 ILE A N 1
ATOM 730 C CA . ILE A 1 90 ? -1.982 -5.160 13.868 1.00 94.50 90 ILE A CA 1
ATOM 731 C C . ILE A 1 90 ? -2.049 -6.073 15.100 1.00 94.50 90 ILE A C 1
ATOM 733 O O . ILE A 1 90 ? -1.200 -6.935 15.314 1.00 94.50 90 ILE A O 1
ATOM 737 N N . GLY A 1 91 ? -3.051 -5.857 15.954 1.00 92.94 91 GLY A N 1
ATOM 738 C CA . GLY A 1 91 ? -3.315 -6.637 17.167 1.00 92.94 91 GLY A CA 1
ATOM 739 C C . GLY A 1 91 ? -2.338 -6.433 18.334 1.00 92.94 91 GLY A C 1
ATOM 740 O O . GLY A 1 91 ? -2.637 -6.864 19.458 1.00 92.94 91 GLY A O 1
ATOM 741 N N . ASN A 1 92 ? -1.210 -5.755 18.102 1.00 93.12 92 ASN A N 1
ATOM 742 C CA . ASN A 1 92 ? -0.158 -5.524 19.100 1.00 93.12 92 ASN A CA 1
ATOM 743 C C . ASN A 1 92 ? -0.132 -4.087 19.628 1.00 93.12 92 ASN A C 1
ATOM 745 O O . ASN A 1 92 ? 0.366 -3.844 20.726 1.00 93.12 92 ASN A O 1
ATOM 749 N N . THR A 1 93 ? -0.668 -3.130 18.871 1.00 91.19 93 THR A N 1
ATOM 750 C CA . THR A 1 93 ? -0.770 -1.733 19.306 1.00 91.19 93 THR A CA 1
ATOM 751 C C . THR A 1 93 ? -2.150 -1.440 19.857 1.00 91.19 93 THR A C 1
ATOM 753 O O . THR A 1 93 ? -3.140 -2.015 19.409 1.00 91.19 93 THR A O 1
ATOM 756 N N . LYS A 1 94 ? -2.213 -0.534 20.837 1.00 87.88 94 LYS A N 1
ATOM 757 C CA . LYS A 1 94 ? -3.475 0.036 21.296 1.00 87.88 94 LYS A CA 1
ATOM 758 C C . LYS A 1 94 ? -3.624 1.475 20.822 1.00 87.88 94 LYS A C 1
ATOM 760 O O . LYS A 1 94 ? -2.747 2.290 21.100 1.00 87.88 94 LYS A O 1
ATOM 765 N N . LEU A 1 95 ? -4.736 1.787 20.169 1.00 78.75 95 LEU A N 1
ATOM 766 C CA . LEU A 1 95 ? -5.155 3.148 19.843 1.00 78.75 95 LEU A CA 1
ATOM 767 C C . LEU A 1 95 ? -6.394 3.465 20.677 1.00 78.75 95 LEU A C 1
ATOM 769 O O . LEU A 1 95 ? -7.326 2.674 20.742 1.00 78.75 95 LEU A O 1
ATOM 773 N N . PHE A 1 96 ? -6.374 4.591 21.393 1.00 82.69 96 PHE A N 1
ATOM 774 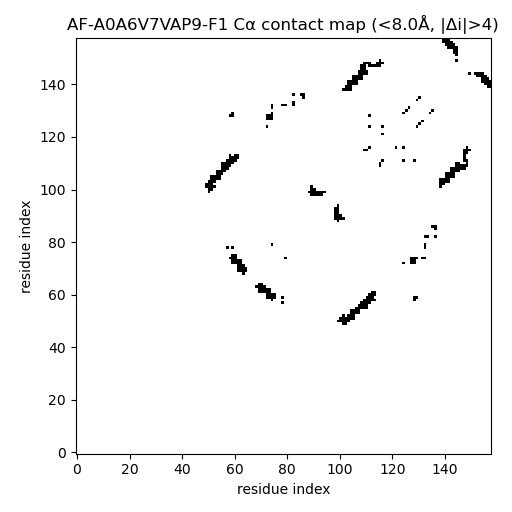C CA . PHE A 1 96 ? -7.483 5.014 22.264 1.00 82.69 96 PHE A CA 1
ATOM 775 C C . PHE A 1 96 ? -7.936 3.963 23.302 1.00 82.69 96 PHE A C 1
ATOM 777 O O . PHE A 1 96 ? -9.074 3.973 23.754 1.00 82.69 96 PHE A O 1
ATOM 784 N N . GLY A 1 97 ? -7.027 3.074 23.718 1.00 82.38 97 GLY A N 1
ATOM 785 C CA . GLY A 1 97 ? -7.294 2.022 24.706 1.00 82.38 97 GLY A CA 1
ATOM 786 C C . GLY A 1 97 ? -7.760 0.684 24.120 1.00 82.38 97 GLY A C 1
ATOM 787 O O . GLY A 1 97 ? -7.684 -0.326 24.823 1.00 82.38 97 GLY A O 1
ATOM 788 N N . GLU A 1 98 ? -8.134 0.643 22.842 1.00 83.94 98 GLU A N 1
ATOM 789 C CA . GLU A 1 98 ? -8.538 -0.564 22.113 1.00 83.94 98 GLU A CA 1
ATOM 790 C C . GLU A 1 98 ? -7.374 -1.107 21.280 1.00 83.94 98 GLU A C 1
ATOM 792 O O . GLU A 1 98 ? -6.475 -0.359 20.900 1.00 83.94 98 GLU A O 1
ATOM 797 N N . LYS A 1 99 ? -7.341 -2.421 21.030 1.00 90.06 99 LYS A N 1
ATOM 798 C CA . LYS A 1 99 ? -6.336 -3.008 20.133 1.00 90.06 99 LYS A CA 1
ATOM 799 C C . LYS A 1 99 ? -6.635 -2.591 18.698 1.00 90.06 99 LYS A C 1
ATOM 801 O O . LYS A 1 99 ? -7.774 -2.695 18.271 1.00 90.06 99 LYS A O 1
ATOM 806 N N . PHE A 1 100 ? -5.596 -2.204 17.972 1.00 91.19 100 PHE A N 1
ATOM 807 C CA . PHE A 1 100 ? -5.707 -1.792 16.584 1.00 91.19 100 PHE A CA 1
ATOM 808 C C . PHE A 1 100 ? -5.901 -3.001 15.664 1.00 91.19 100 PHE A C 1
ATOM 810 O O . PHE A 1 100 ? -5.009 -3.850 15.562 1.00 91.19 100 PHE A O 1
ATOM 817 N N . PHE A 1 101 ? -7.046 -3.063 14.992 1.00 93.06 101 PHE A N 1
ATOM 818 C CA . PHE A 1 101 ? -7.385 -4.118 14.036 1.00 93.06 101 PHE A CA 1
ATOM 819 C C . PHE A 1 101 ? -7.951 -3.484 12.765 1.00 93.06 101 PHE A C 1
ATOM 821 O O . PHE A 1 101 ? -9.164 -3.349 12.635 1.00 93.06 101 PHE A O 1
ATOM 828 N N . PRO A 1 102 ? -7.079 -3.055 11.839 1.00 93.75 102 PRO A N 1
ATOM 829 C CA . PRO A 1 102 ? -7.519 -2.361 10.644 1.00 93.75 102 PRO A CA 1
ATOM 830 C C . PRO A 1 102 ? -8.354 -3.267 9.742 1.00 93.75 102 PRO A C 1
ATOM 832 O O . PRO A 1 102 ? -8.036 -4.441 9.569 1.00 93.75 102 PRO A O 1
ATOM 835 N N . GLU A 1 103 ? -9.384 -2.691 9.132 1.00 90.62 103 GLU A N 1
ATOM 836 C CA . GLU A 1 103 ? -10.291 -3.381 8.210 1.00 90.62 103 GLU A CA 1
ATOM 837 C C . GLU A 1 103 ? -9.791 -3.299 6.759 1.00 90.62 103 GLU A C 1
ATOM 839 O O . GLU 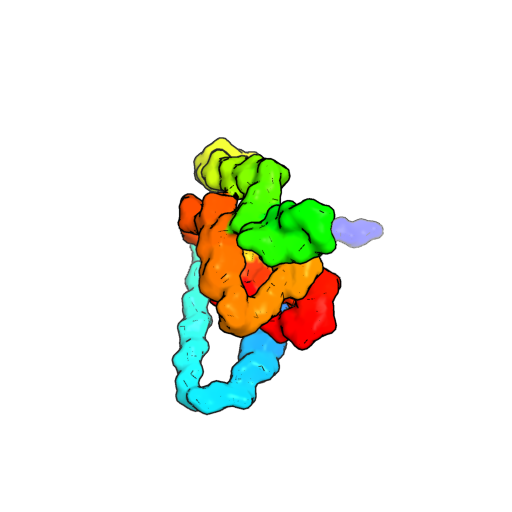A 1 103 ? -9.951 -4.232 5.973 1.00 90.62 103 GLU A O 1
ATOM 844 N N . PHE A 1 104 ? -9.152 -2.184 6.397 1.00 91.12 104 PHE A N 1
ATOM 845 C CA . PHE A 1 104 ? -8.628 -1.939 5.055 1.00 91.12 104 PHE A CA 1
ATOM 846 C C . PHE A 1 104 ? -7.443 -0.964 5.066 1.00 91.12 104 PHE A C 1
ATOM 848 O O . PHE A 1 104 ? -7.079 -0.368 6.086 1.00 91.12 104 PHE A O 1
ATOM 855 N N . VAL A 1 105 ? -6.842 -0.792 3.892 1.00 94.75 105 VAL A N 1
ATOM 856 C CA . VAL A 1 105 ? -5.838 0.229 3.599 1.00 94.75 105 VAL A CA 1
ATOM 857 C C . VAL A 1 105 ? -6.401 1.192 2.562 1.00 94.75 105 VAL A C 1
ATOM 859 O O . VAL A 1 105 ? -6.866 0.766 1.509 1.00 94.75 105 VAL A O 1
ATOM 862 N N . LEU A 1 106 ? -6.345 2.490 2.845 1.00 92.00 106 LEU A N 1
ATOM 863 C CA . LEU A 1 106 ? -6.621 3.551 1.886 1.00 92.00 106 LEU A CA 1
ATOM 864 C C . LEU A 1 106 ? -5.289 4.097 1.358 1.00 92.00 106 LEU A C 1
ATOM 866 O O . LEU A 1 106 ? -4.532 4.719 2.107 1.00 92.00 106 LEU A O 1
ATOM 870 N N . SER A 1 107 ? -5.008 3.857 0.078 1.00 92.62 107 SER A N 1
ATOM 871 C CA . SER A 1 107 ? -3.847 4.417 -0.618 1.00 92.62 107 SER A CA 1
ATOM 872 C C . SER A 1 107 ? -4.212 5.720 -1.330 1.00 92.62 107 SER A C 1
ATOM 874 O O . SER A 1 107 ? -5.147 5.760 -2.130 1.00 92.62 107 SER A O 1
ATOM 876 N N . LEU A 1 108 ? -3.462 6.784 -1.052 1.00 89.38 108 LEU A N 1
ATOM 877 C CA . LEU A 1 108 ? -3.705 8.145 -1.532 1.00 89.38 108 LEU A CA 1
ATOM 878 C C . LEU A 1 108 ? -3.118 8.449 -2.915 1.00 89.38 108 LEU A C 1
ATOM 880 O O . LEU A 1 108 ? -3.307 9.558 -3.410 1.00 89.38 108 LEU A O 1
ATOM 884 N N . GLY A 1 109 ? -2.442 7.492 -3.551 1.00 87.31 109 GLY A N 1
ATOM 885 C CA . GLY A 1 109 ? -1.873 7.680 -4.882 1.00 87.31 109 GLY A CA 1
ATOM 886 C C . GLY A 1 109 ? -0.401 7.331 -4.982 1.00 87.31 109 GLY A C 1
ATOM 887 O O . GLY A 1 109 ? 0.223 6.874 -4.026 1.00 87.31 109 GLY A O 1
ATOM 888 N N . ASP A 1 110 ? 0.118 7.526 -6.195 1.00 88.69 110 ASP A N 1
ATOM 889 C CA . ASP A 1 110 ? 1.500 7.237 -6.571 1.00 88.69 110 ASP A CA 1
ATOM 890 C C . ASP A 1 110 ? 1.905 5.799 -6.227 1.00 88.69 110 ASP A C 1
ATOM 892 O O . ASP A 1 110 ? 2.933 5.505 -5.624 1.00 88.69 110 ASP A O 1
ATOM 896 N N . ASN A 1 111 ? 1.031 4.875 -6.635 1.00 90.38 111 ASN A N 1
ATOM 897 C CA . ASN A 1 111 ? 1.128 3.453 -6.311 1.00 90.38 111 ASN A CA 1
ATOM 898 C C . ASN A 1 111 ? 2.211 2.715 -7.103 1.00 90.38 111 ASN A C 1
ATOM 900 O O . ASN A 1 111 ? 2.549 1.587 -6.754 1.00 90.38 111 ASN A O 1
ATOM 904 N N . PHE A 1 112 ? 2.741 3.339 -8.159 1.00 91.75 112 PHE A N 1
ATOM 905 C CA . PHE A 1 112 ? 3.776 2.787 -9.030 1.00 91.75 112 PHE A CA 1
ATOM 906 C C . PHE A 1 112 ? 4.648 3.919 -9.579 1.00 91.75 112 PHE A C 1
ATOM 908 O O . PHE A 1 112 ? 4.232 4.638 -10.484 1.00 91.75 112 PHE A O 1
ATOM 915 N N . TYR A 1 113 ? 5.853 4.068 -9.035 1.00 89.69 113 TYR A N 1
ATOM 916 C CA . TYR A 1 113 ? 6.847 5.021 -9.522 1.00 89.69 113 TYR A CA 1
ATOM 917 C C . TYR A 1 113 ? 7.718 4.403 -10.617 1.00 89.69 113 TYR A C 1
ATOM 919 O O . TYR A 1 113 ? 7.880 3.176 -10.654 1.00 89.69 113 TYR A O 1
ATOM 927 N N . ASP A 1 114 ? 8.297 5.205 -11.511 1.00 85.25 114 ASP A N 1
ATOM 928 C CA . ASP A 1 114 ? 8.097 6.658 -11.717 1.00 85.25 114 ASP A CA 1
ATOM 929 C C . ASP A 1 114 ? 7.092 6.904 -12.852 1.00 85.25 114 ASP A C 1
ATOM 931 O O . ASP A 1 114 ? 6.365 7.894 -12.863 1.00 85.25 114 ASP A O 1
ATOM 935 N N . SER A 1 115 ? 7.028 5.966 -13.798 1.00 81.62 115 SER A N 1
ATOM 936 C CA . SER A 1 115 ? 6.246 6.066 -15.031 1.00 81.62 115 SER A CA 1
ATOM 937 C C . SER A 1 115 ? 4.821 5.500 -14.934 1.00 81.62 115 SER A C 1
ATOM 939 O O . SER A 1 115 ? 4.144 5.329 -15.952 1.00 81.62 115 SER A O 1
ATOM 941 N N . GLY A 1 116 ? 4.339 5.205 -13.724 1.00 85.25 116 GLY A N 1
ATOM 942 C CA . GLY A 1 116 ? 3.060 4.527 -13.529 1.00 85.25 116 GLY A CA 1
ATOM 943 C C . GLY A 1 116 ? 3.139 3.05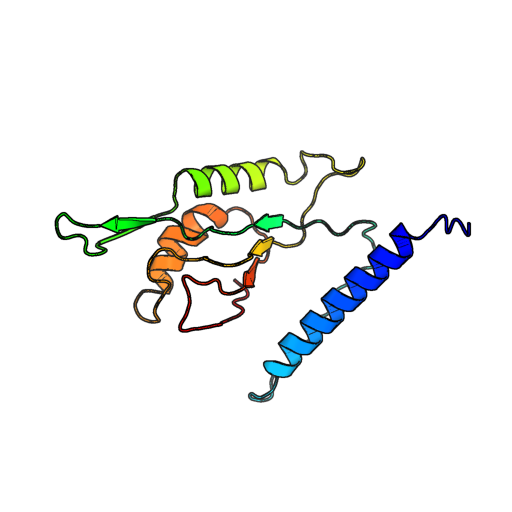7 -13.939 1.00 85.25 116 GLY A C 1
ATOM 944 O O . GLY A 1 116 ? 4.196 2.445 -13.837 1.00 85.25 116 GLY A O 1
ATOM 945 N N . ILE A 1 117 ? 2.020 2.481 -14.379 1.00 86.06 117 ILE A N 1
ATOM 946 C CA . ILE A 1 117 ? 1.885 1.078 -14.799 1.00 86.06 117 ILE A CA 1
ATOM 947 C C . ILE A 1 117 ? 1.148 1.024 -16.141 1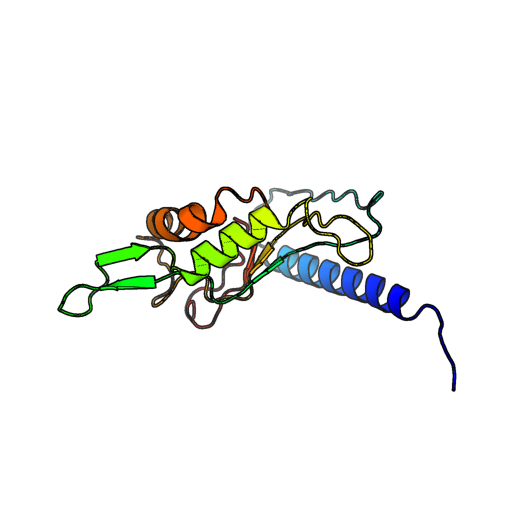.00 86.06 117 ILE A C 1
ATOM 949 O O . ILE A 1 117 ? 0.211 1.793 -16.367 1.00 86.06 117 ILE A O 1
ATOM 953 N N . SER A 1 118 ? 1.549 0.131 -17.042 1.00 85.44 118 SER A N 1
ATOM 954 C CA . SER A 1 118 ? 0.871 -0.113 -18.317 1.00 85.44 118 SER A CA 1
ATOM 955 C C . SER A 1 118 ? 0.234 -1.503 -18.336 1.00 85.44 118 SER A C 1
ATOM 957 O O . SER A 1 118 ? 0.575 -2.378 -17.545 1.00 85.44 118 SER A O 1
ATOM 959 N N . LEU A 1 119 ? -0.662 -1.762 -19.292 1.00 85.25 119 LEU A N 1
ATOM 960 C CA . LEU A 1 119 ? -1.245 -3.101 -19.463 1.00 85.25 119 LEU A CA 1
ATOM 961 C C . LEU A 1 119 ? -0.200 -4.184 -19.782 1.00 85.25 119 LEU A C 1
ATOM 963 O O . LEU A 1 119 ? -0.471 -5.360 -19.577 1.00 85.25 119 LEU A O 1
ATOM 967 N N . LYS A 1 120 ? 0.974 -3.810 -20.307 1.00 87.19 120 LYS A N 1
ATOM 968 C CA . LYS A 1 120 ? 2.012 -4.769 -20.715 1.00 87.19 120 LYS A CA 1
ATOM 969 C C . LYS A 1 120 ? 2.874 -5.246 -19.550 1.00 87.19 120 LYS A C 1
ATOM 971 O O . LYS A 1 120 ? 3.388 -6.355 -19.613 1.00 87.19 120 LYS A O 1
ATOM 976 N N . ASP A 1 121 ? 3.050 -4.408 -18.534 1.00 86.62 121 ASP A N 1
ATOM 977 C CA . ASP A 1 121 ? 3.900 -4.670 -17.369 1.00 86.62 121 ASP A CA 1
ATOM 978 C C . ASP A 1 121 ? 3.094 -4.791 -16.067 1.00 86.62 121 ASP A C 1
ATOM 980 O O . ASP A 1 121 ? 3.685 -4.973 -15.006 1.00 86.62 121 ASP A O 1
ATOM 984 N N . ALA A 1 122 ? 1.757 -4.735 -16.131 1.00 89.06 122 ALA A N 1
ATOM 985 C CA . ALA A 1 122 ? 0.901 -4.694 -14.952 1.00 89.06 122 ALA A CA 1
ATOM 986 C C . ALA A 1 122 ? 1.183 -5.828 -13.955 1.00 89.06 122 ALA A C 1
ATOM 988 O O . ALA A 1 122 ? 1.561 -5.567 -12.811 1.00 89.06 122 ALA A O 1
ATOM 989 N N . ASP A 1 123 ? 1.063 -7.078 -14.402 1.00 88.94 123 ASP A N 1
ATOM 990 C CA . ASP A 1 123 ? 1.254 -8.258 -13.551 1.00 88.94 123 ASP A CA 1
ATOM 991 C C . ASP A 1 123 ? 2.638 -8.270 -12.892 1.00 88.94 123 ASP A C 1
ATOM 993 O O . ASP A 1 123 ? 2.782 -8.540 -11.697 1.00 88.94 123 ASP A O 1
ATOM 997 N N . GLU A 1 124 ? 3.668 -7.918 -13.662 1.00 91.50 124 GLU A N 1
ATOM 998 C CA . GLU A 1 124 ? 5.040 -7.860 -13.179 1.00 91.50 124 GLU A CA 1
ATOM 999 C C . GLU A 1 124 ? 5.219 -6.773 -12.113 1.00 91.50 124 GLU A C 1
ATOM 1001 O O . GLU A 1 124 ? 5.847 -7.023 -11.083 1.00 91.50 124 GLU A O 1
ATOM 1006 N N . ARG A 1 125 ? 4.646 -5.583 -12.316 1.00 90.06 125 ARG A N 1
ATOM 1007 C CA . ARG A 1 125 ? 4.739 -4.458 -11.374 1.00 90.06 125 ARG A CA 1
ATOM 1008 C C . ARG A 1 125 ? 3.988 -4.734 -10.082 1.00 90.06 125 ARG A C 1
ATOM 1010 O O . ARG A 1 125 ? 4.533 -4.485 -9.002 1.00 90.06 125 ARG A O 1
ATOM 1017 N N . PHE A 1 126 ? 2.786 -5.303 -10.164 1.00 93.00 126 PHE A N 1
ATOM 1018 C CA . PHE A 1 126 ? 2.054 -5.750 -8.981 1.00 93.00 126 PHE A CA 1
ATOM 1019 C C . PHE A 1 126 ? 2.855 -6.798 -8.208 1.00 93.00 126 PHE A C 1
ATOM 1021 O O . PHE A 1 126 ? 3.037 -6.656 -6.999 1.00 93.00 126 PHE A O 1
ATOM 1028 N N . LEU A 1 127 ? 3.399 -7.812 -8.887 1.00 94.38 127 LEU A N 1
ATOM 1029 C CA . LEU A 1 127 ? 4.170 -8.872 -8.241 1.00 94.38 127 LEU A CA 1
ATOM 1030 C C . LEU A 1 127 ? 5.459 -8.352 -7.595 1.00 94.38 127 LEU A C 1
ATOM 1032 O O . LEU A 1 127 ? 5.730 -8.623 -6.423 1.00 94.38 127 LEU A O 1
ATOM 1036 N N . LYS A 1 128 ? 6.271 -7.616 -8.358 1.00 94.75 128 LYS A N 1
ATOM 1037 C CA . LYS A 1 128 ? 7.615 -7.210 -7.941 1.00 94.75 128 LYS A CA 1
ATOM 1038 C C . LYS A 1 128 ? 7.618 -6.062 -6.946 1.00 94.75 128 LYS A C 1
ATOM 1040 O O . LYS A 1 128 ? 8.534 -6.022 -6.128 1.00 94.75 128 LYS A O 1
ATOM 1045 N N . THR A 1 129 ? 6.629 -5.174 -6.987 1.00 93.81 129 THR A N 1
ATOM 1046 C CA . THR A 1 129 ? 6.557 -4.010 -6.096 1.00 93.81 129 THR A CA 1
ATOM 1047 C C . THR A 1 129 ? 5.508 -4.221 -5.011 1.00 93.81 129 THR A C 1
ATOM 1049 O O . THR A 1 129 ? 5.853 -4.373 -3.839 1.00 93.81 129 THR A O 1
ATOM 1052 N N . PHE A 1 130 ? 4.230 -4.282 -5.384 1.00 94.62 130 PHE A N 1
ATOM 1053 C CA . PHE A 1 130 ? 3.139 -4.275 -4.412 1.00 94.62 130 PHE A CA 1
ATOM 1054 C C . PHE A 1 130 ? 3.094 -5.554 -3.566 1.00 94.62 130 PHE A C 1
ATOM 1056 O O . PHE A 1 130 ? 3.241 -5.487 -2.347 1.00 94.62 130 PHE A O 1
ATOM 1063 N N . TYR A 1 131 ? 2.961 -6.731 -4.184 1.00 95.31 131 TYR A N 1
ATOM 1064 C CA . TYR A 1 131 ? 2.848 -7.998 -3.456 1.00 95.31 131 TYR A CA 1
ATOM 1065 C C . TYR A 1 131 ? 4.125 -8.351 -2.698 1.00 95.31 131 TYR A C 1
ATOM 1067 O O . TYR A 1 131 ? 4.053 -8.887 -1.592 1.00 95.31 131 TYR A O 1
ATOM 1075 N N . LYS A 1 132 ? 5.293 -7.995 -3.240 1.00 96.19 132 LYS A N 1
ATOM 1076 C CA . LYS A 1 132 ? 6.567 -8.188 -2.543 1.00 96.19 132 LYS A CA 1
ATOM 1077 C C . LYS A 1 132 ? 6.651 -7.398 -1.233 1.00 96.19 132 LYS A C 1
ATOM 1079 O O . LYS A 1 132 ? 7.205 -7.915 -0.266 1.00 96.19 132 LYS A O 1
ATOM 1084 N N . ALA A 1 133 ? 6.114 -6.178 -1.189 1.00 96.44 133 ALA A N 1
ATOM 1085 C CA . ALA A 1 133 ? 6.074 -5.380 0.035 1.00 96.44 133 ALA A CA 1
ATOM 1086 C C . ALA A 1 133 ? 4.907 -5.784 0.950 1.00 96.44 133 ALA A C 1
ATOM 1088 O O . ALA A 1 133 ? 5.097 -6.090 2.127 1.00 96.44 133 ALA A O 1
ATOM 1089 N N . TYR A 1 134 ? 3.695 -5.811 0.401 1.00 96.50 134 TYR A N 1
ATOM 1090 C CA . TYR A 1 134 ? 2.449 -5.792 1.165 1.00 96.50 134 TYR A CA 1
ATOM 1091 C C . TYR A 1 134 ? 1.651 -7.098 1.124 1.00 96.50 134 TYR A C 1
ATOM 1093 O O . TYR A 1 134 ? 0.691 -7.237 1.878 1.00 96.50 134 TYR A O 1
ATOM 1101 N N . GLY A 1 135 ? 2.044 -8.085 0.311 1.00 93.75 135 GLY A N 1
ATOM 1102 C CA . GLY A 1 135 ? 1.268 -9.316 0.103 1.00 93.75 135 GLY A CA 1
ATOM 1103 C C . GLY A 1 135 ? 1.021 -10.140 1.372 1.00 93.75 135 GLY A C 1
ATOM 1104 O O . GLY A 1 135 ? 0.060 -10.896 1.439 1.00 93.75 135 GLY A O 1
ATOM 1105 N N . GLY A 1 136 ? 1.845 -9.962 2.408 1.00 93.06 136 GLY A N 1
ATOM 1106 C CA . GLY A 1 136 ? 1.667 -10.621 3.706 1.00 93.06 136 GLY A CA 1
ATOM 1107 C C . GLY A 1 136 ? 0.748 -9.896 4.697 1.00 93.06 136 GLY A C 1
ATOM 1108 O O . GLY A 1 136 ? 0.629 -10.364 5.822 1.00 93.06 136 GLY A O 1
ATOM 1109 N N . ILE A 1 137 ? 0.167 -8.743 4.343 1.00 94.06 137 ILE A N 1
ATOM 1110 C CA . ILE A 1 137 ? -0.666 -7.947 5.264 1.00 94.06 137 ILE A CA 1
ATOM 1111 C C . ILE A 1 137 ? -2.092 -8.504 5.372 1.00 94.06 137 ILE A C 1
ATOM 1113 O O . ILE A 1 137 ? -2.693 -8.415 6.438 1.00 94.06 137 ILE A O 1
ATOM 1117 N N . GLY A 1 138 ? -2.627 -9.092 4.297 1.00 92.00 138 GLY A N 1
ATOM 1118 C CA . GLY A 1 138 ? -3.953 -9.724 4.309 1.00 92.00 138 GLY A CA 1
ATOM 1119 C C . GLY A 1 138 ? -5.134 -8.758 4.481 1.00 92.00 138 GLY A C 1
ATOM 1120 O O . GLY A 1 138 ? -6.204 -9.191 4.895 1.00 92.00 138 GLY A O 1
ATOM 1121 N N . LEU A 1 139 ? -4.947 -7.469 4.183 1.00 91.50 139 LEU A N 1
ATOM 1122 C CA . LEU A 1 139 ? -5.997 -6.444 4.215 1.00 91.50 139 LEU A CA 1
ATOM 1123 C C . LEU A 1 139 ? -6.430 -6.064 2.801 1.00 91.50 139 LEU A C 1
ATOM 1125 O O . LEU A 1 139 ? -5.617 -6.107 1.878 1.00 91.50 139 LEU A O 1
ATOM 1129 N N . GLN A 1 140 ? -7.684 -5.632 2.657 1.00 90.19 140 GLN A N 1
ATOM 1130 C CA . GLN A 1 140 ? -8.197 -5.067 1.410 1.00 90.19 140 GLN A CA 1
ATOM 1131 C C . GLN A 1 140 ? -7.593 -3.682 1.147 1.00 90.19 140 GLN A C 1
ATOM 1133 O O . GLN A 1 140 ? -7.450 -2.880 2.073 1.00 90.19 140 GLN A O 1
ATOM 1138 N N . TRP A 1 141 ? -7.287 -3.381 -0.118 1.00 91.25 141 TRP A N 1
ATOM 1139 C CA . TRP A 1 141 ? -6.751 -2.082 -0.528 1.00 91.25 141 TRP A CA 1
ATOM 1140 C C . TRP A 1 141 ? -7.764 -1.287 -1.349 1.00 91.25 141 TRP A C 1
ATOM 1142 O O . TRP A 1 141 ? -8.256 -1.744 -2.380 1.00 91.25 141 TRP A O 1
ATOM 1152 N N . ILE A 1 142 ? -8.038 -0.064 -0.902 1.00 87.94 142 ILE A N 1
ATOM 1153 C CA . ILE A 1 142 ? -8.803 0.948 -1.624 1.00 87.94 142 ILE A CA 1
ATOM 1154 C C . ILE A 1 142 ? -7.800 1.979 -2.117 1.00 87.94 142 ILE A C 1
ATOM 1156 O O . ILE A 1 142 ? -7.147 2.650 -1.321 1.00 87.94 142 ILE A O 1
ATOM 1160 N N . THR A 1 143 ? -7.662 2.099 -3.431 1.00 84.19 143 THR A N 1
ATOM 1161 C CA . THR A 1 143 ? -6.560 2.857 -4.021 1.00 84.19 143 THR A CA 1
ATOM 1162 C C . THR A 1 143 ? -7.068 4.028 -4.845 1.00 84.19 143 THR A C 1
ATOM 1164 O O . THR A 1 143 ? -7.931 3.865 -5.708 1.00 84.19 143 THR A O 1
ATOM 1167 N N . LEU A 1 144 ? -6.504 5.208 -4.599 1.00 84.31 144 LEU A N 1
ATOM 1168 C CA . LEU A 1 144 ? -6.646 6.381 -5.452 1.00 84.31 144 LEU A CA 1
ATOM 1169 C C . LEU A 1 144 ? -5.487 6.434 -6.453 1.00 84.31 144 LEU A C 1
ATOM 1171 O O . LEU A 1 144 ? -4.379 5.976 -6.166 1.00 84.31 144 LEU A O 1
ATOM 1175 N N . ALA A 1 145 ? -5.731 6.993 -7.637 1.00 79.31 145 ALA A N 1
ATOM 1176 C CA . ALA A 1 145 ? -4.664 7.304 -8.582 1.00 79.31 145 ALA A CA 1
ATOM 1177 C C . ALA A 1 145 ? -3.977 8.615 -8.168 1.00 79.31 145 ALA A C 1
ATOM 1179 O O . ALA A 1 145 ? -4.652 9.585 -7.826 1.00 79.31 145 ALA A O 1
ATOM 1180 N N . GLY A 1 146 ? -2.643 8.638 -8.199 1.00 70.56 146 GLY A N 1
ATOM 1181 C CA . GLY A 1 146 ? -1.853 9.846 -7.947 1.00 70.56 146 GLY A CA 1
ATOM 1182 C C . GLY A 1 146 ? -1.343 10.496 -9.231 1.00 70.56 146 GLY A C 1
ATOM 1183 O O . GLY A 1 146 ? -1.616 10.030 -10.339 1.00 70.56 146 GLY A O 1
ATOM 1184 N N . ASN A 1 147 ? -0.576 11.572 -9.075 1.00 73.56 147 ASN A N 1
ATOM 1185 C CA . ASN A 1 147 ? -0.008 12.338 -10.182 1.00 73.56 147 ASN A CA 1
ATOM 1186 C C . ASN A 1 147 ? 0.909 11.486 -11.076 1.00 73.56 147 ASN A C 1
ATOM 1188 O O . ASN A 1 147 ? 0.921 11.648 -12.293 1.00 73.56 147 ASN A O 1
ATOM 1192 N N . SER A 1 148 ? 1.622 10.522 -10.497 1.00 58.91 148 SER A N 1
ATOM 1193 C CA . SER A 1 148 ? 2.513 9.620 -11.238 1.00 58.91 148 SER A CA 1
ATOM 1194 C C . SER A 1 148 ? 1.754 8.604 -12.114 1.00 58.91 148 SER A C 1
ATOM 1196 O O . SER A 1 148 ? 2.352 7.885 -12.906 1.00 58.91 148 SER A O 1
ATOM 1198 N N . LEU A 1 149 ? 0.416 8.566 -12.025 1.00 55.31 149 LEU A N 1
ATOM 1199 C CA . LEU A 1 149 ? -0.489 7.745 -12.842 1.00 55.31 149 LEU A CA 1
ATOM 1200 C C . LEU A 1 149 ? -1.285 8.576 -13.873 1.00 55.31 149 LEU A C 1
ATOM 1202 O O . LEU A 1 149 ? -2.314 8.111 -14.362 1.00 55.31 149 LEU A O 1
ATOM 1206 N N . LEU A 1 150 ? -0.822 9.787 -14.214 1.00 41.84 150 LEU A N 1
ATOM 1207 C CA . LEU A 1 150 ? -1.542 10.866 -14.923 1.00 41.84 150 LEU A CA 1
ATOM 1208 C C . LEU A 1 150 ? -2.235 10.559 -16.272 1.00 41.84 150 LEU A C 1
ATOM 1210 O O . LEU A 1 150 ? -2.782 11.478 -16.872 1.00 41.84 150 LEU A O 1
ATOM 1214 N N . ASN A 1 151 ? -2.288 9.319 -16.756 1.00 38.03 151 ASN A N 1
ATOM 1215 C CA . ASN A 1 151 ? -3.092 8.963 -17.931 1.00 38.03 151 ASN A CA 1
ATOM 1216 C C . ASN A 1 151 ? -4.177 7.911 -17.679 1.00 38.03 151 ASN A C 1
ATOM 1218 O O . ASN A 1 151 ? -4.925 7.605 -18.606 1.00 38.03 151 ASN A O 1
ATOM 1222 N N . ILE A 1 152 ? -4.295 7.351 -16.471 1.00 40.53 152 ILE A N 1
ATOM 1223 C CA . ILE A 1 152 ? -5.258 6.283 -16.195 1.00 40.53 152 ILE A CA 1
ATOM 1224 C C . ILE A 1 152 ? -5.713 6.341 -14.723 1.00 40.53 152 ILE A C 1
ATOM 1226 O O . ILE A 1 152 ? -4.998 5.918 -13.817 1.00 40.53 152 ILE A O 1
ATOM 1230 N N . MET A 1 153 ? -6.931 6.833 -14.476 1.00 35.72 153 MET A N 1
ATOM 1231 C CA . MET A 1 153 ? -7.585 6.741 -13.167 1.00 35.72 153 MET A CA 1
ATOM 1232 C C . MET A 1 153 ? -8.390 5.438 -13.092 1.00 35.72 153 MET A C 1
ATOM 1234 O O . MET A 1 153 ? -9.491 5.360 -13.629 1.00 35.72 153 MET A O 1
ATOM 1238 N N . TYR A 1 154 ? -7.860 4.430 -12.400 1.00 43.28 154 TYR A N 1
ATOM 1239 C CA . TYR A 1 154 ? -8.640 3.278 -11.945 1.00 43.28 154 TYR A CA 1
ATOM 1240 C C . TYR A 1 154 ? -8.646 3.262 -10.417 1.00 43.28 154 TYR A C 1
ATOM 1242 O O . TYR A 1 154 ? -7.586 3.287 -9.792 1.00 43.28 154 TYR A O 1
ATOM 1250 N N . ILE A 1 155 ? -9.836 3.189 -9.813 1.00 40.97 155 ILE A N 1
ATOM 1251 C CA . ILE A 1 155 ? -9.953 2.669 -8.450 1.00 40.97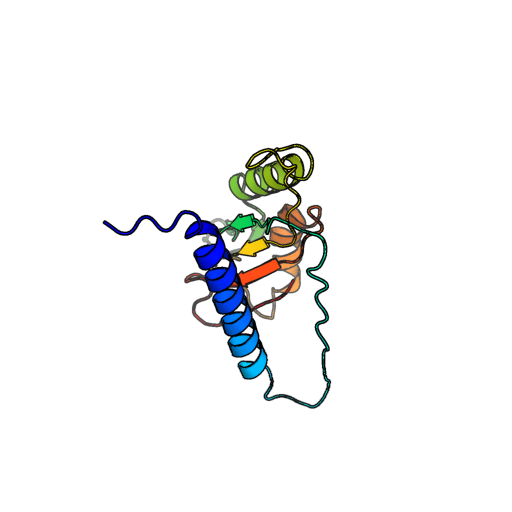 155 ILE A CA 1
ATOM 1252 C C . ILE A 1 155 ? -9.781 1.162 -8.586 1.00 40.97 155 ILE A C 1
ATOM 1254 O O . ILE A 1 155 ? -10.699 0.461 -9.005 1.00 40.97 155 ILE A O 1
ATOM 1258 N N . VAL A 1 156 ? -8.580 0.675 -8.292 1.00 48.25 156 VAL A N 1
ATOM 1259 C CA . VAL A 1 156 ? -8.318 -0.761 -8.231 1.00 48.25 156 VAL A CA 1
ATOM 1260 C C . VAL A 1 156 ? -8.577 -1.196 -6.795 1.00 48.25 156 VAL A C 1
ATOM 1262 O O . VAL A 1 156 ? -7.907 -0.734 -5.870 1.00 48.25 156 VAL A O 1
ATOM 1265 N N . THR A 1 157 ? -9.578 -2.053 -6.614 1.00 44.75 157 THR A N 1
ATOM 1266 C CA . THR A 1 157 ? -9.645 -2.917 -5.433 1.00 44.75 157 THR A CA 1
ATOM 1267 C C . THR A 1 157 ? -8.709 -4.084 -5.716 1.00 44.75 157 THR A C 1
ATOM 1269 O O . THR A 1 157 ? -8.924 -4.812 -6.684 1.00 44.75 157 THR A O 1
ATOM 1272 N N . ILE A 1 158 ? -7.626 -4.178 -4.944 1.00 48.91 158 ILE A N 1
ATOM 1273 C CA . ILE A 1 158 ? -6.595 -5.221 -5.067 1.00 48.91 158 ILE A CA 1
ATOM 1274 C C . ILE A 1 158 ? -6.827 -6.266 -3.980 1.00 48.91 158 ILE A C 1
ATOM 1276 O O . ILE A 1 158 ? -7.143 -5.844 -2.839 1.00 48.91 158 ILE A O 1
#

Organism: Meloidogyne enterolobii (NCBI:txid390850)